Protein AF-0000000075002316 (afdb_homodimer)

Solvent-accessible surface area (backbone atoms only — not comparable to full-atom values): 9491 Å² total; per-residue (Å²): 130,72,55,69,29,46,30,37,38,36,23,20,47,72,48,13,64,56,58,70,41,52,59,50,77,45,80,42,51,23,67,39,35,51,56,57,52,48,50,55,50,24,70,78,25,60,63,47,63,81,44,66,90,49,58,40,41,21,50,72,41,33,73,49,74,85,55,83,47,75,39,81,56,48,72,72,38,38,36,37,37,32,56,58,36,64,75,120,128,74,55,68,29,48,31,38,38,36,24,20,47,70,49,12,64,57,57,70,40,51,58,51,76,48,78,41,53,23,67,40,35,49,57,58,53,49,50,56,50,25,70,77,25,60,64,45,62,81,42,67,89,49,57,39,42,21,51,72,40,32,72,49,74,86,56,81,46,75,40,82,55,48,71,73,37,38,37,37,37,32,57,59,36,65,74,119

Structure (mmCIF, N/CA/C/O backbone):
data_AF-0000000075002316-model_v1
#
loop_
_entity.id
_entity.type
_entity.pdbx_description
1 polymer 'Molybdopterin synthase sulfur carrier subunit'
#
loop_
_atom_site.group_PDB
_atom_site.id
_atom_site.type_symbol
_atom_site.label_atom_id
_atom_site.label_alt_id
_atom_site.label_comp_id
_atom_site.label_asym_id
_atom_site.label_entity_id
_atom_site.label_seq_id
_atom_site.pdbx_PDB_ins_code
_atom_site.Cartn_x
_atom_site.Cartn_y
_atom_site.Cartn_z
_atom_site.occupancy
_atom_site.B_iso_or_equiv
_atom_site.auth_seq_id
_atom_site.auth_comp_id
_atom_site.auth_asym_id
_atom_site.auth_atom_id
_atom_site.pdbx_PDB_model_num
ATOM 1 N N . MET A 1 1 ? -9.234 18.906 22.594 1 75.25 1 MET A N 1
ATOM 2 C CA . MET A 1 1 ? -7.934 18.453 22.109 1 75.25 1 MET A CA 1
ATOM 3 C C . MET A 1 1 ? -8.062 17.156 21.328 1 75.25 1 MET A C 1
ATOM 5 O O . MET A 1 1 ? -8.656 16.188 21.812 1 75.25 1 MET A O 1
ATOM 9 N N . VAL A 1 2 ? -7.824 17.25 20.078 1 89.62 2 VAL A N 1
ATOM 10 C CA . VAL A 1 2 ? -7.988 16.031 19.297 1 89.62 2 VAL A CA 1
ATOM 11 C C . VAL A 1 2 ? -6.875 15.039 19.656 1 89.62 2 VAL A C 1
ATOM 13 O O . VAL A 1 2 ? -5.691 15.375 19.578 1 89.62 2 VAL A O 1
ATOM 16 N N . PRO A 1 3 ? -7.223 13.977 20.219 1 96.06 3 PRO A N 1
ATOM 17 C CA . PRO A 1 3 ? -6.199 13.008 20.609 1 96.06 3 PRO A CA 1
ATOM 18 C C . PRO A 1 3 ? -5.32 12.57 19.438 1 96.06 3 PRO A C 1
ATOM 20 O O . PRO A 1 3 ? -5.742 12.656 18.281 1 96.06 3 PRO A O 1
ATOM 23 N N . HIS A 1 4 ? -4.098 12.227 19.797 1 97.25 4 HIS A N 1
ATOM 24 C CA . HIS A 1 4 ? -3.174 11.742 18.781 1 97.25 4 HIS A CA 1
ATOM 25 C C . HIS A 1 4 ? -3.221 10.219 18.672 1 97.25 4 HIS A C 1
ATOM 27 O O . HIS A 1 4 ? -3.689 9.547 19.594 1 97.25 4 HIS A O 1
ATOM 33 N N . CYS A 1 5 ? -2.824 9.742 17.516 1 97.75 5 CYS A N 1
ATOM 34 C CA . CYS A 1 5 ? -2.662 8.305 17.328 1 97.75 5 CYS A CA 1
ATOM 35 C C . CYS A 1 5 ? -1.427 8 16.5 1 97.75 5 CYS A C 1
ATOM 37 O O . CYS A 1 5 ? -0.921 8.867 15.781 1 97.75 5 CYS A O 1
ATOM 39 N N . GLN A 1 6 ? -1.004 6.758 16.656 1 97.75 6 GLN A N 1
ATOM 40 C CA . GLN A 1 6 ? 0.097 6.281 15.82 1 97.75 6 GLN A CA 1
ATOM 41 C C . GLN A 1 6 ? -0.422 5.605 14.555 1 97.75 6 GLN A C 1
ATOM 43 O O . GLN A 1 6 ? -1.294 4.734 14.625 1 97.75 6 GLN A O 1
ATOM 48 N N . VAL A 1 7 ? 0.137 6.07 13.43 1 96.94 7 VAL A N 1
ATOM 49 C CA . VAL A 1 7 ? -0.213 5.426 12.172 1 96.94 7 VAL A CA 1
ATOM 50 C C . VAL A 1 7 ? 1.057 5.004 11.438 1 96.94 7 VAL A C 1
ATOM 52 O O . VAL A 1 7 ? 2.139 5.535 11.695 1 96.94 7 VAL A O 1
ATOM 55 N N . GLU A 1 8 ? 0.896 3.967 10.609 1 96.44 8 GLU A N 1
ATOM 56 C CA . GLU A 1 8 ? 1.998 3.531 9.758 1 96.44 8 GLU A CA 1
ATOM 57 C C . GLU A 1 8 ? 1.901 4.156 8.367 1 96.44 8 GLU A C 1
ATOM 59 O O . GLU A 1 8 ? 0.876 4.027 7.695 1 96.44 8 GLU A O 1
ATOM 64 N N . VAL A 1 9 ? 2.938 4.891 7.98 1 97.25 9 VAL A N 1
ATOM 65 C CA . VAL A 1 9 ? 2.998 5.477 6.645 1 97.25 9 VAL A CA 1
ATOM 66 C C . VAL A 1 9 ? 3.816 4.574 5.723 1 97.25 9 VAL A C 1
ATOM 68 O O . VAL A 1 9 ? 4.938 4.188 6.059 1 97.25 9 VAL A O 1
ATOM 71 N N . LEU A 1 10 ? 3.229 4.203 4.641 1 96.12 10 LEU A N 1
ATOM 72 C CA . LEU A 1 10 ? 3.895 3.418 3.604 1 96.12 10 LEU A CA 1
ATOM 73 C C . LEU A 1 10 ? 4.207 4.281 2.385 1 96.12 10 LEU A C 1
ATOM 75 O O . LEU A 1 10 ? 3.309 4.906 1.816 1 96.12 10 LEU A O 1
ATOM 79 N N . TYR A 1 11 ? 5.496 4.348 1.995 1 96.38 11 TYR A N 1
ATOM 80 C CA . TYR A 1 11 ? 5.922 5.105 0.823 1 96.38 11 TYR A CA 1
ATOM 81 C C . TYR A 1 11 ? 6.195 4.176 -0.355 1 96.38 11 TYR A C 1
ATOM 83 O O . TYR A 1 11 ? 7.012 3.26 -0.256 1 96.38 11 TYR A O 1
ATOM 91 N N . PHE A 1 12 ? 5.555 4.465 -1.45 1 94.12 12 PHE A N 1
ATOM 92 C CA . PHE A 1 12 ? 5.75 3.613 -2.617 1 94.12 12 PHE A CA 1
ATOM 93 C C . PHE A 1 12 ? 6.609 4.312 -3.662 1 94.12 12 PHE A C 1
ATOM 95 O O . PHE A 1 12 ? 6.562 5.539 -3.795 1 94.12 12 PHE A O 1
ATOM 102 N N . ALA A 1 13 ? 7.359 3.502 -4.395 1 91.44 13 ALA A N 1
ATOM 103 C CA . ALA A 1 13 ? 8.141 3.906 -5.559 1 91.44 13 ALA A CA 1
ATOM 104 C C . ALA A 1 13 ? 8.891 5.207 -5.289 1 91.44 13 ALA A C 1
ATOM 106 O O . ALA A 1 13 ? 9.672 5.297 -4.34 1 91.44 13 ALA A O 1
ATOM 107 N N . LYS A 1 14 ? 8.68 6.281 -6.039 1 92.19 14 LYS A N 1
ATOM 108 C CA . LYS A 1 14 ? 9.43 7.527 -5.938 1 92.19 14 LYS A CA 1
ATOM 109 C C . LYS A 1 14 ? 9.266 8.156 -4.559 1 92.19 14 LYS A C 1
ATOM 111 O O . LYS A 1 14 ? 10.188 8.789 -4.039 1 92.19 14 LYS A O 1
ATOM 116 N N . ASN A 1 15 ? 8.109 7.973 -3.889 1 94.44 15 ASN A N 1
ATOM 117 C CA . ASN A 1 15 ? 7.891 8.5 -2.549 1 94.44 15 ASN A CA 1
ATOM 118 C C . ASN A 1 15 ? 8.844 7.875 -1.536 1 94.44 15 ASN A C 1
ATOM 120 O O . ASN A 1 15 ? 9.359 8.562 -0.65 1 94.44 15 ASN A O 1
ATOM 124 N N . ALA A 1 16 ? 9.062 6.625 -1.728 1 95.44 16 ALA A N 1
ATOM 125 C CA . ALA A 1 16 ? 10.008 5.93 -0.854 1 95.44 16 ALA A CA 1
ATOM 126 C C . ALA A 1 16 ? 11.43 6.441 -1.066 1 95.44 16 ALA A C 1
ATOM 128 O O . ALA A 1 16 ? 12.18 6.621 -0.106 1 95.44 16 ALA A O 1
ATOM 129 N N . GLU A 1 17 ? 11.781 6.641 -2.295 1 95.06 17 GLU A N 1
ATOM 130 C CA . GLU A 1 17 ? 13.109 7.148 -2.621 1 95.06 17 GLU A CA 1
ATOM 131 C C . GLU A 1 17 ? 13.352 8.508 -1.974 1 95.06 17 GLU A C 1
ATOM 133 O O . GLU A 1 17 ? 14.414 8.734 -1.386 1 95.06 17 GLU A O 1
ATOM 138 N N . ILE A 1 18 ? 12.391 9.289 -2.047 1 95.69 18 ILE A N 1
ATOM 139 C CA . ILE A 1 18 ? 12.516 10.656 -1.549 1 95.69 18 ILE A CA 1
ATOM 140 C C . ILE A 1 18 ? 12.516 10.648 -0.021 1 95.69 18 ILE A C 1
ATOM 142 O O . ILE A 1 18 ? 13.32 11.344 0.605 1 95.69 18 ILE A O 1
ATOM 146 N N . ALA A 1 19 ? 11.609 9.875 0.614 1 96.94 19 ALA A N 1
ATOM 147 C CA . ALA A 1 19 ? 11.523 9.805 2.07 1 96.94 19 ALA A CA 1
ATOM 148 C C . ALA A 1 19 ? 12.742 9.102 2.658 1 96.94 19 ALA A C 1
ATOM 150 O O . ALA A 1 19 ? 13.078 9.305 3.828 1 96.94 19 ALA A O 1
ATOM 151 N N . GLY A 1 20 ? 13.367 8.25 1.8 1 96.88 20 GLY A N 1
ATOM 152 C CA . GLY A 1 20 ? 14.531 7.504 2.264 1 96.88 20 GLY A CA 1
ATOM 153 C C . GLY A 1 20 ? 14.164 6.305 3.117 1 96.88 20 GLY A C 1
ATOM 154 O O . GLY A 1 20 ? 15.039 5.676 3.717 1 96.88 20 GLY A O 1
ATOM 155 N N . VAL A 1 21 ? 12.898 6.082 3.326 1 96.31 21 VAL A N 1
ATOM 156 C CA . VAL A 1 21 ? 12.359 4.934 4.043 1 96.31 21 VAL A CA 1
ATOM 157 C C . VAL A 1 21 ? 11.141 4.383 3.299 1 96.31 21 VAL A C 1
ATOM 159 O O . VAL A 1 21 ? 10.461 5.117 2.578 1 96.31 21 VAL A O 1
ATOM 162 N N . ARG A 1 22 ? 10.898 3.15 3.434 1 93.94 22 ARG A N 1
ATOM 163 C CA . ARG A 1 22 ? 9.727 2.535 2.82 1 93.94 22 ARG A CA 1
ATOM 164 C C . ARG A 1 22 ? 8.5 2.68 3.715 1 93.94 22 ARG A C 1
ATOM 166 O O . ARG A 1 22 ? 7.367 2.713 3.229 1 93.94 22 ARG A O 1
ATOM 173 N N . SER A 1 23 ? 8.773 2.719 4.973 1 95.75 23 SER A N 1
ATOM 174 C CA . SER A 1 23 ? 7.676 2.904 5.918 1 95.75 23 SER A CA 1
ATOM 175 C C . SER A 1 23 ? 8.164 3.539 7.215 1 95.75 23 SER A C 1
ATOM 177 O O . SER A 1 23 ? 9.352 3.467 7.539 1 95.75 23 SER A O 1
ATOM 179 N N . GLU A 1 24 ? 7.32 4.164 7.957 1 97.44 24 GLU A N 1
ATOM 180 C CA . GLU A 1 24 ? 7.594 4.695 9.289 1 97.44 24 GLU A CA 1
ATOM 181 C C . GLU A 1 24 ? 6.305 4.887 10.086 1 97.44 24 GLU A C 1
ATOM 183 O O . GLU A 1 24 ? 5.238 5.102 9.5 1 97.44 24 GLU A O 1
ATOM 188 N N . THR A 1 25 ? 6.453 4.758 11.375 1 97.75 25 THR A N 1
ATOM 189 C CA . THR A 1 25 ? 5.344 5.055 12.281 1 97.75 25 THR A CA 1
ATOM 190 C C . THR A 1 25 ? 5.395 6.512 12.734 1 97.75 25 THR A C 1
ATOM 192 O O . THR A 1 25 ? 6.438 6.992 13.188 1 97.75 25 THR A O 1
ATOM 195 N N . ILE A 1 26 ? 4.301 7.207 12.648 1 97.75 26 ILE A N 1
ATOM 196 C CA . ILE A 1 26 ? 4.277 8.594 13.086 1 97.75 26 ILE A CA 1
ATOM 197 C C . ILE A 1 26 ? 3.074 8.828 14 1 97.75 26 ILE A C 1
ATOM 199 O O . ILE A 1 26 ? 2.104 8.07 13.961 1 97.75 26 ILE A O 1
ATOM 203 N N . SER A 1 27 ? 3.127 9.891 14.805 1 98 27 SER A N 1
ATOM 204 C CA . SER A 1 27 ? 2.039 10.336 15.672 1 98 27 SER A CA 1
ATOM 205 C C . SER A 1 27 ? 1.331 11.555 15.094 1 98 27 SER A C 1
ATOM 207 O O . SER A 1 27 ? 1.964 12.578 14.828 1 98 27 SER A O 1
ATOM 209 N N . VAL A 1 28 ? 0.012 11.422 14.828 1 97.12 28 VAL A N 1
ATOM 210 C CA . VAL A 1 28 ? -0.766 12.516 14.258 1 97.12 28 VAL A CA 1
ATOM 211 C C . VAL A 1 28 ? -2.105 12.633 14.977 1 97.12 28 VAL A C 1
ATOM 213 O O . VAL A 1 28 ? -2.572 11.672 15.594 1 97.12 28 VAL A O 1
ATOM 216 N N . PRO A 1 29 ? -2.707 13.906 14.898 1 97.38 29 PRO A N 1
ATOM 217 C CA . PRO A 1 29 ? -4.066 14 15.438 1 97.38 29 PRO A CA 1
ATOM 218 C C . PRO A 1 29 ? -5.039 13.047 14.742 1 97.38 29 PRO A C 1
ATOM 220 O O . PRO A 1 29 ? -4.945 12.836 13.531 1 97.38 29 PRO A O 1
ATOM 223 N N . GLN A 1 30 ? -5.98 12.477 15.469 1 97.62 30 GLN A N 1
ATOM 224 C CA . GLN A 1 30 ? -6.949 11.523 14.93 1 97.62 30 GLN A CA 1
ATOM 225 C C . GLN A 1 30 ? -7.875 12.195 13.922 1 97.62 30 GLN A C 1
ATOM 227 O O . GLN A 1 30 ? -8.445 11.531 13.062 1 97.62 30 GLN A O 1
ATOM 232 N N . GLU A 1 31 ? -8.078 13.438 14.078 1 96.62 31 GLU A N 1
ATOM 233 C CA . GLU A 1 31 ? -8.773 14.273 13.109 1 96.62 31 GLU A CA 1
ATOM 234 C C . GLU A 1 31 ? -7.828 15.266 12.445 1 96.62 31 GLU A C 1
ATOM 236 O O . GLU A 1 31 ? -7.316 16.172 13.102 1 96.62 31 GLU A O 1
ATOM 241 N N . ILE A 1 32 ? -7.633 15.047 11.172 1 95.19 32 ILE A N 1
ATOM 242 C CA . ILE A 1 32 ? -6.625 15.859 10.484 1 95.19 32 ILE A CA 1
ATOM 243 C C . ILE A 1 32 ? -7.004 16.016 9.016 1 95.19 32 ILE A C 1
ATOM 245 O O . ILE A 1 32 ? -7.484 15.07 8.391 1 95.19 32 ILE A O 1
ATOM 249 N N . LYS A 1 33 ? -6.75 17.203 8.469 1 93.56 33 LYS A N 1
ATOM 250 C CA . LYS A 1 33 ? -6.977 17.422 7.039 1 93.56 33 LYS A CA 1
ATOM 251 C C . LYS A 1 33 ? -5.844 16.812 6.211 1 93.56 33 LYS A C 1
ATOM 253 O O . LYS A 1 33 ? -4.688 16.812 6.641 1 93.56 33 LYS A O 1
ATOM 258 N N . VAL A 1 34 ? -6.176 16.359 5 1 92.69 34 VAL A N 1
ATOM 259 C CA . VAL A 1 34 ? -5.199 15.758 4.102 1 92.69 34 VAL A CA 1
ATOM 260 C C . VAL A 1 34 ? -4.02 16.703 3.904 1 92.69 34 VAL A C 1
ATOM 262 O O . VAL A 1 34 ? -2.861 16.281 3.934 1 92.69 34 VAL A O 1
ATOM 265 N N . LEU A 1 35 ? -4.355 18.016 3.727 1 91.44 35 LEU A N 1
ATOM 266 C CA . LEU A 1 35 ? -3.312 19.016 3.518 1 91.44 35 LEU A CA 1
ATOM 267 C C . LEU A 1 35 ? -2.396 19.094 4.734 1 91.44 35 LEU A C 1
ATOM 269 O O . LEU A 1 35 ? -1.175 19.188 4.59 1 91.44 35 LEU A O 1
ATOM 273 N N . GLN A 1 36 ? -2.965 19.109 5.891 1 93.62 36 GLN A N 1
ATOM 274 C CA . GLN A 1 36 ? -2.182 19.156 7.121 1 93.62 36 GLN A CA 1
ATOM 275 C C . GLN A 1 36 ? -1.323 17.906 7.281 1 93.62 36 GLN A C 1
ATOM 277 O O . GLN A 1 36 ? -0.187 17.984 7.754 1 93.62 36 GLN A O 1
ATOM 282 N N . LEU A 1 37 ? -1.894 16.781 6.957 1 94.94 37 LEU A N 1
ATOM 283 C CA . LEU A 1 37 ? -1.154 15.531 7.008 1 94.94 37 LEU A CA 1
ATOM 284 C C . LEU A 1 37 ? 0.049 15.562 6.074 1 94.94 37 LEU A C 1
ATOM 286 O O . LEU A 1 37 ? 1.148 15.156 6.449 1 94.94 37 LEU A O 1
ATOM 290 N N . TRP A 1 38 ? -0.149 16.078 4.902 1 93.56 38 TRP A N 1
ATOM 291 C CA . TRP A 1 38 ? 0.955 16.219 3.957 1 93.56 38 TRP A CA 1
ATOM 292 C C . TRP A 1 38 ? 2.045 17.125 4.523 1 93.56 38 TRP A C 1
ATOM 294 O O . TRP A 1 38 ? 3.234 16.812 4.406 1 93.56 38 TRP A O 1
ATOM 304 N N . ASN A 1 39 ? 1.627 18.188 5.102 1 95 39 ASN A N 1
ATOM 305 C CA . ASN A 1 39 ? 2.598 19.094 5.703 1 95 39 ASN A CA 1
ATOM 306 C C . ASN A 1 39 ? 3.445 18.406 6.762 1 95 39 ASN A C 1
ATOM 308 O O . ASN A 1 39 ? 4.648 18.656 6.863 1 95 39 ASN A O 1
ATOM 312 N N . GLU A 1 40 ? 2.801 17.547 7.566 1 96.25 40 GLU A N 1
ATOM 313 C CA . GLU A 1 40 ? 3.527 16.766 8.562 1 96.25 40 GLU A CA 1
ATOM 314 C C . GLU A 1 40 ? 4.582 15.883 7.902 1 96.25 40 GLU A C 1
ATOM 316 O O . GLU A 1 40 ? 5.715 15.797 8.383 1 96.25 40 GLU A O 1
ATOM 321 N 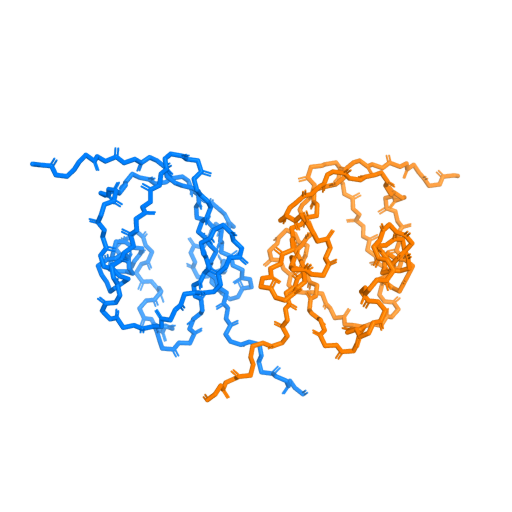N . LEU A 1 41 ? 4.234 15.25 6.793 1 96.88 41 LEU A N 1
ATOM 322 C CA . LEU A 1 41 ? 5.152 14.375 6.078 1 96.88 41 LEU A CA 1
ATOM 323 C C . LEU A 1 41 ? 6.281 15.172 5.438 1 96.88 41 LEU A C 1
ATOM 325 O O . LEU A 1 41 ? 7.434 14.734 5.438 1 96.88 41 LEU A O 1
ATOM 329 N N . GLU A 1 42 ? 5.957 16.297 4.93 1 96.94 42 GLU A N 1
ATOM 330 C CA . GLU A 1 42 ? 6.961 17.172 4.336 1 96.94 42 GLU A CA 1
ATOM 331 C C . GLU A 1 42 ? 7.984 17.625 5.375 1 96.94 42 GLU A C 1
ATOM 333 O O . GLU A 1 42 ? 9.164 17.781 5.062 1 96.94 42 GLU A O 1
ATOM 338 N N . THR A 1 43 ? 7.465 17.938 6.531 1 97.44 43 THR A N 1
ATOM 339 C CA . THR A 1 43 ? 8.352 18.344 7.609 1 97.44 43 THR A CA 1
ATOM 340 C C . THR A 1 43 ? 9.352 17.234 7.941 1 97.44 43 THR A C 1
ATOM 342 O O . THR A 1 43 ? 10.523 17.516 8.203 1 97.44 43 THR A O 1
ATOM 345 N N . ARG A 1 44 ? 8.953 16.047 7.926 1 97.25 44 ARG A N 1
ATOM 346 C CA . ARG A 1 44 ? 9.805 14.906 8.219 1 97.25 44 ARG A CA 1
ATOM 347 C C . ARG A 1 44 ? 10.742 14.609 7.055 1 97.25 44 ARG A C 1
ATOM 349 O O . ARG A 1 44 ? 11.891 14.203 7.266 1 97.25 44 ARG A O 1
ATOM 356 N N . HIS A 1 45 ? 10.188 14.734 5.852 1 98.12 45 HIS A N 1
ATOM 357 C CA . HIS A 1 45 ? 10.922 14.492 4.613 1 98.12 45 HIS A CA 1
ATOM 358 C C . HIS A 1 45 ? 10.75 15.648 3.631 1 98.12 45 HIS A C 1
ATOM 360 O O . HIS A 1 45 ? 9.914 15.578 2.727 1 98.12 45 HIS A O 1
ATOM 366 N N . PRO A 1 46 ? 11.492 16.719 3.715 1 97.62 46 PRO A N 1
ATOM 367 C CA . PRO A 1 46 ? 11.305 17.953 2.949 1 97.62 46 PRO A CA 1
ATOM 368 C C . PRO A 1 46 ? 11.258 17.703 1.442 1 97.62 46 PRO A C 1
ATOM 370 O O . PRO A 1 46 ? 10.602 18.453 0.714 1 97.62 46 PRO A O 1
ATOM 373 N N . GLY A 1 47 ? 11.914 16.688 0.883 1 96.88 47 GLY A N 1
ATOM 374 C CA . GLY A 1 47 ? 11.898 16.359 -0.536 1 96.88 47 GLY A CA 1
ATOM 375 C C . GLY A 1 47 ? 10.508 16.062 -1.066 1 96.88 47 GLY A C 1
ATOM 376 O O . GLY A 1 47 ? 10.266 16.172 -2.27 1 96.88 47 GLY A O 1
ATOM 377 N N . LEU A 1 48 ? 9.617 15.695 -0.214 1 96.5 48 LEU A N 1
ATOM 378 C CA . LEU A 1 48 ? 8.258 15.383 -0.623 1 96.5 48 LEU A CA 1
ATOM 379 C C . LEU A 1 48 ? 7.555 16.609 -1.177 1 96.5 48 LEU A C 1
ATOM 381 O O . LEU A 1 48 ? 6.566 16.5 -1.908 1 96.5 48 LEU A O 1
ATOM 385 N N . ALA A 1 49 ? 7.988 17.766 -0.82 1 95.12 49 ALA A N 1
ATOM 386 C CA . ALA A 1 49 ? 7.406 19 -1.307 1 95.12 49 ALA A CA 1
ATOM 387 C C . ALA A 1 49 ? 7.426 19.062 -2.832 1 95.12 49 ALA A C 1
ATOM 389 O O . ALA A 1 49 ? 6.527 19.641 -3.451 1 95.12 49 ALA A O 1
ATOM 390 N N . ASP A 1 50 ? 8.336 18.406 -3.488 1 93.5 50 ASP A N 1
ATOM 391 C CA . ASP A 1 50 ? 8.547 18.469 -4.93 1 93.5 50 ASP A CA 1
ATOM 392 C C . ASP A 1 50 ? 7.488 17.656 -5.676 1 93.5 50 ASP A C 1
ATOM 394 O O . ASP A 1 50 ? 7.297 17.844 -6.879 1 93.5 50 ASP A O 1
ATOM 398 N N . ILE A 1 51 ? 6.801 16.797 -4.945 1 90.31 51 ILE A N 1
ATOM 399 C CA . ILE A 1 51 ? 5.867 15.906 -5.637 1 90.31 51 ILE A CA 1
ATOM 400 C C . ILE A 1 51 ? 4.488 16.016 -4.996 1 90.31 51 ILE A C 1
ATOM 402 O O . ILE A 1 51 ? 3.695 15.062 -5.055 1 90.31 51 ILE A O 1
ATOM 406 N N . LYS A 1 52 ? 4.199 17.062 -4.363 1 88 52 LYS A N 1
ATOM 407 C CA . LYS A 1 52 ? 2.953 17.281 -3.633 1 88 52 LYS A CA 1
ATOM 408 C C . LYS A 1 52 ? 1.742 17.109 -4.547 1 88 52 LYS A C 1
ATOM 410 O O . LYS A 1 52 ? 0.694 16.625 -4.109 1 88 52 LYS A O 1
ATOM 415 N N . ASN A 1 53 ? 1.936 17.391 -5.816 1 86.12 53 ASN A N 1
ATOM 416 C CA . ASN A 1 53 ? 0.828 17.328 -6.762 1 86.12 53 ASN A CA 1
ATOM 417 C C . ASN A 1 53 ? 0.826 16.016 -7.539 1 86.12 53 ASN A C 1
ATOM 419 O O . ASN A 1 53 ? 0.026 15.828 -8.453 1 86.12 53 ASN A O 1
ATOM 423 N N . GLN A 1 54 ? 1.609 15.109 -7.172 1 86.31 54 GLN A N 1
ATOM 424 C CA . GLN A 1 54 ? 1.782 13.859 -7.895 1 86.31 54 GLN A CA 1
ATOM 425 C C . GLN A 1 54 ? 1.729 12.664 -6.945 1 86.31 54 GLN A C 1
ATOM 427 O O . GLN A 1 54 ? 2.561 11.758 -7.031 1 86.31 54 GLN A O 1
ATOM 432 N N . VAL A 1 55 ? 0.814 12.82 -6.016 1 88.69 55 VAL A N 1
ATOM 433 C CA . VAL A 1 55 ? 0.727 11.734 -5.043 1 88.69 55 VAL A CA 1
ATOM 434 C C . VAL A 1 55 ? -0.735 11.359 -4.82 1 88.69 55 VAL A C 1
ATOM 436 O O . VAL A 1 55 ? -1.628 12.195 -4.961 1 88.69 55 VAL A O 1
ATOM 439 N N . ILE A 1 56 ? -0.896 10.148 -4.547 1 88.44 56 ILE A N 1
ATOM 440 C CA . ILE A 1 56 ? -2.184 9.602 -4.129 1 88.44 56 ILE A CA 1
ATOM 441 C C . ILE A 1 56 ? -2.08 9.07 -2.701 1 88.44 56 ILE A C 1
ATOM 443 O O . ILE A 1 56 ? -1.097 8.414 -2.346 1 88.44 56 ILE A O 1
ATOM 447 N N . PHE A 1 57 ? -3.1 9.422 -1.937 1 91 57 PHE A N 1
ATOM 448 C CA . PHE A 1 57 ? -3.186 8.922 -0.57 1 91 57 PHE A CA 1
ATOM 449 C C . PHE A 1 57 ? -4.211 7.801 -0.47 1 91 57 PHE A C 1
ATOM 451 O O . PHE A 1 57 ? -5.285 7.879 -1.068 1 91 57 PHE A O 1
ATOM 458 N N . ALA A 1 58 ? -3.848 6.828 0.312 1 92.75 58 ALA A N 1
ATOM 459 C CA . ALA A 1 58 ? -4.812 5.805 0.698 1 92.75 58 ALA A CA 1
ATOM 460 C C . ALA A 1 58 ? -4.777 5.555 2.203 1 92.75 58 ALA A C 1
ATOM 462 O O . ALA A 1 58 ? -3.701 5.465 2.799 1 92.75 58 ALA A O 1
ATOM 463 N N . ILE A 1 59 ? -5.953 5.453 2.783 1 92.62 59 ILE A N 1
ATOM 464 C CA . ILE A 1 59 ? -6.098 5.047 4.176 1 92.62 59 ILE A CA 1
ATOM 465 C C . ILE A 1 59 ? -6.758 3.67 4.246 1 92.62 59 ILE A C 1
ATOM 467 O O . ILE A 1 59 ? -7.816 3.451 3.658 1 92.62 59 ILE A O 1
ATOM 471 N N . ARG A 1 60 ? -6.156 2.807 4.926 1 90.81 60 ARG A N 1
ATOM 472 C CA . ARG A 1 60 ? -6.652 1.437 5.004 1 90.81 60 ARG A CA 1
ATOM 473 C C . ARG A 1 60 ? -7.016 0.905 3.619 1 90.81 60 ARG A C 1
ATOM 475 O O . ARG A 1 60 ? -8.109 0.375 3.42 1 90.81 60 ARG A O 1
ATOM 482 N N . GLN A 1 61 ? -6.18 1.223 2.67 1 90.81 61 GLN A N 1
ATOM 483 C CA . GLN A 1 61 ? -6.23 0.725 1.3 1 90.81 61 GLN A CA 1
ATOM 484 C C . GLN A 1 61 ? -7.398 1.336 0.534 1 90.81 61 GLN A C 1
ATOM 486 O O . GLN A 1 61 ? -7.773 0.847 -0.534 1 90.81 61 GLN A O 1
ATOM 491 N N . GLU A 1 62 ? -7.926 2.416 1.072 1 89.94 62 GLU A N 1
ATOM 492 C CA . GLU A 1 62 ? -8.914 3.209 0.351 1 89.94 62 GLU A CA 1
ATOM 493 C C . GLU A 1 62 ? -8.344 4.562 -0.063 1 89.94 62 GLU A C 1
ATOM 495 O O . GLU A 1 62 ? -7.777 5.281 0.762 1 89.94 62 GLU A O 1
ATOM 500 N N . TYR A 1 63 ? -8.5 4.895 -1.411 1 89.19 63 TYR A N 1
ATOM 501 C CA . TYR A 1 63 ? -7.941 6.148 -1.908 1 89.19 63 TYR A CA 1
ATOM 502 C C . TYR A 1 63 ? -8.703 7.344 -1.351 1 89.19 63 TYR A C 1
A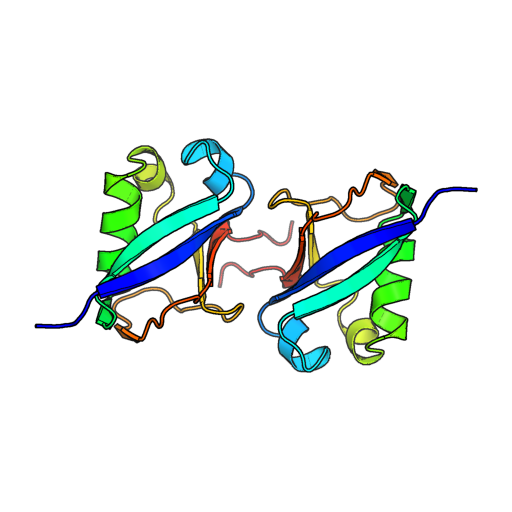TOM 504 O O . TYR A 1 63 ? -9.938 7.309 -1.247 1 89.19 63 TYR A O 1
ATOM 512 N N . VAL A 1 64 ? -7.918 8.289 -0.993 1 87.94 64 VAL A N 1
ATOM 513 C CA . VAL A 1 64 ? -8.5 9.523 -0.474 1 87.94 64 VAL A CA 1
ATOM 514 C C . VAL A 1 64 ? -8.391 10.625 -1.521 1 87.94 64 VAL A C 1
ATOM 516 O O . VAL A 1 64 ? -7.383 10.719 -2.227 1 87.94 64 VAL A O 1
ATOM 519 N N . GLU A 1 65 ? -9.422 11.336 -1.638 1 76.69 65 GLU A N 1
ATOM 520 C CA . GLU A 1 65 ? -9.406 12.484 -2.539 1 76.69 65 GLU A CA 1
ATOM 521 C C . GLU A 1 65 ? -8.516 13.602 -1.999 1 76.69 65 GLU A C 1
ATOM 523 O O . GLU A 1 65 ? -8.359 13.74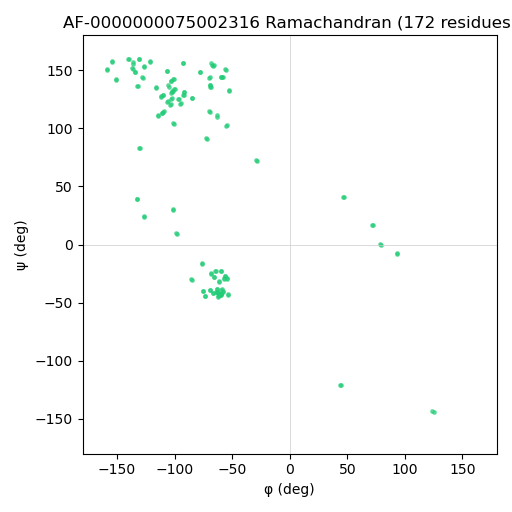2 -0.785 1 76.69 65 GLU A O 1
ATOM 528 N N . ARG A 1 66 ? -7.914 14.18 -2.957 1 71.31 66 ARG A N 1
ATOM 529 C CA . ARG A 1 66 ? -7.113 15.344 -2.588 1 71.31 66 ARG A CA 1
ATOM 530 C C . ARG A 1 66 ? -8 16.5 -2.133 1 71.31 66 ARG A C 1
ATOM 532 O O . ARG A 1 66 ? -9.211 16.484 -2.369 1 71.31 66 ARG A O 1
ATOM 539 N N . GLY A 1 67 ? -7.426 17.375 -1.337 1 71.94 67 GLY A N 1
ATOM 540 C CA . GLY A 1 67 ? -8.109 18.594 -0.917 1 71.94 67 GLY A CA 1
ATOM 541 C C . GLY A 1 67 ? -8.203 18.734 0.59 1 71.94 67 GLY A C 1
ATOM 542 O O . GLY A 1 67 ? -7.242 18.438 1.306 1 71.94 67 GLY A O 1
ATOM 543 N N . ASP A 1 68 ? -9.383 19.281 0.936 1 78.69 68 ASP A N 1
ATOM 544 C CA . ASP A 1 68 ? -9.578 19.641 2.338 1 78.69 68 ASP A CA 1
ATOM 545 C C . ASP A 1 68 ? -10.43 18.594 3.057 1 78.69 68 ASP A C 1
ATOM 547 O O . ASP A 1 68 ? -11.062 18.891 4.07 1 78.69 68 ASP A O 1
ATOM 551 N N . GLN A 1 69 ? -10.305 17.438 2.58 1 86.75 69 GLN A N 1
ATOM 552 C CA . GLN A 1 69 ? -11.07 16.375 3.232 1 86.75 69 GLN A CA 1
ATOM 553 C C . GLN A 1 69 ? -10.539 16.109 4.637 1 86.75 69 GLN A C 1
ATOM 555 O O . GLN A 1 69 ? -9.328 16.094 4.859 1 86.75 69 GLN A O 1
ATOM 560 N N . LEU A 1 70 ? -11.438 15.969 5.59 1 91.62 70 LEU A N 1
ATOM 561 C CA . LEU A 1 70 ? -11.086 15.617 6.965 1 91.62 70 LEU A CA 1
ATOM 562 C C . LEU A 1 70 ? -10.953 14.109 7.121 1 91.62 70 LEU A C 1
ATOM 564 O O . LEU A 1 70 ? -11.867 13.359 6.758 1 91.62 70 LEU A O 1
ATOM 568 N N . LEU A 1 71 ? -9.805 13.695 7.641 1 93.06 71 LEU A N 1
ATOM 569 C CA . LEU A 1 71 ? -9.547 12.281 7.859 1 93.06 71 LEU A CA 1
ATOM 570 C C . LEU A 1 71 ? -9.758 11.906 9.328 1 93.06 71 LEU A C 1
ATOM 572 O O . LEU A 1 71 ? -9.414 12.68 10.219 1 93.06 71 LEU A O 1
ATOM 576 N N . GLN A 1 72 ? -10.438 10.836 9.484 1 94.56 72 GLN A N 1
ATOM 577 C CA . GLN A 1 72 ? -10.531 10.227 10.805 1 94.56 72 GLN A CA 1
ATOM 578 C C . GLN A 1 72 ? -9.594 9.031 10.93 1 94.56 72 GLN A C 1
ATOM 580 O O . GLN A 1 72 ? -9.859 7.957 10.391 1 94.56 72 GLN A O 1
ATOM 585 N N . LEU A 1 73 ? -8.469 9.211 11.641 1 96.19 73 LEU A N 1
ATOM 586 C CA . LEU A 1 73 ? -7.441 8.18 11.758 1 96.19 73 LEU A CA 1
ATOM 587 C C . LEU A 1 73 ? -7.539 7.465 13.102 1 96.19 73 LEU A C 1
ATOM 589 O O . LEU A 1 73 ? -7.957 8.062 14.094 1 96.19 73 LEU A O 1
ATOM 593 N N . GLN A 1 74 ? -7.309 6.23 13.086 1 95.44 74 GLN A N 1
ATOM 594 C CA . GLN A 1 74 ? -7.266 5.398 14.281 1 95.44 74 GLN A CA 1
ATOM 595 C C . GLN A 1 74 ? -5.91 4.715 14.43 1 95.44 74 GLN A C 1
ATOM 597 O O . GLN A 1 74 ? -5.176 4.562 13.453 1 95.44 74 GLN A O 1
ATOM 602 N N . PRO A 1 75 ? -5.641 4.344 15.695 1 95.31 75 PRO A N 1
ATOM 603 C CA . PRO A 1 75 ? -4.398 3.592 15.891 1 95.31 75 PRO A CA 1
ATOM 604 C C . PRO A 1 75 ? -4.297 2.373 14.969 1 95.31 75 PRO A C 1
ATOM 606 O O . PRO A 1 75 ? -5.266 1.629 14.82 1 95.31 75 PRO A O 1
ATOM 609 N N . GLY A 1 76 ? -3.176 2.27 14.367 1 90.69 76 GLY A N 1
ATOM 610 C CA . GLY A 1 76 ? -2.939 1.089 13.547 1 90.69 76 GLY A CA 1
ATOM 611 C C . GLY A 1 76 ? -3.311 1.287 12.094 1 90.69 76 GLY A C 1
ATOM 612 O O . GLY A 1 76 ? -3.004 0.443 11.242 1 90.69 76 GLY A O 1
ATOM 613 N N . ASN A 1 77 ? -3.971 2.469 11.727 1 93.94 77 ASN A N 1
ATOM 614 C CA . ASN A 1 77 ? -4.25 2.734 10.32 1 93.94 77 ASN A CA 1
ATOM 615 C C . ASN A 1 77 ? -2.967 2.785 9.492 1 93.94 77 ASN A C 1
ATOM 617 O O . ASN A 1 77 ? -1.929 3.238 9.977 1 93.94 77 ASN A O 1
ATOM 621 N N . GLU A 1 78 ? -3.113 2.318 8.367 1 93.5 78 GLU A N 1
ATOM 622 C CA . GLU A 1 78 ? -2.035 2.465 7.398 1 93.5 78 GLU A CA 1
ATOM 623 C C . GLU A 1 78 ? -2.34 3.576 6.398 1 93.5 78 GLU A C 1
ATOM 625 O O . GLU A 1 78 ? -3.461 3.672 5.891 1 93.5 78 GLU A O 1
ATOM 630 N N . LEU A 1 79 ? -1.385 4.402 6.234 1 95.44 79 LEU A N 1
ATOM 631 C CA . LEU A 1 79 ? -1.43 5.469 5.242 1 95.44 79 LEU A CA 1
ATOM 632 C C . LEU A 1 79 ? -0.442 5.199 4.109 1 95.44 79 LEU A C 1
ATOM 634 O O . LEU A 1 79 ? 0.771 5.188 4.332 1 95.44 79 LEU A O 1
ATOM 638 N N . ALA A 1 80 ? -0.958 4.98 2.959 1 95.12 80 ALA A N 1
ATOM 639 C CA . ALA A 1 80 ? -0.107 4.719 1.802 1 95.12 80 ALA A CA 1
ATOM 640 C C . ALA A 1 80 ? 0.021 5.961 0.925 1 95.12 80 ALA A C 1
ATOM 642 O O . ALA A 1 80 ? -0.977 6.625 0.628 1 95.12 80 ALA A O 1
ATOM 643 N N . ILE A 1 81 ? 1.215 6.27 0.566 1 93.5 81 ILE A N 1
ATOM 644 C CA . ILE A 1 81 ? 1.541 7.367 -0.339 1 93.5 81 ILE A CA 1
ATOM 645 C C . ILE A 1 81 ? 2.129 6.812 -1.634 1 93.5 81 ILE A C 1
ATOM 647 O O . ILE A 1 81 ? 3.227 6.246 -1.632 1 93.5 81 ILE A O 1
ATOM 651 N N . THR A 1 82 ? 1.396 6.934 -2.705 1 91.12 82 THR A N 1
ATOM 652 C CA . THR A 1 82 ? 1.805 6.324 -3.969 1 91.12 82 THR A CA 1
ATOM 653 C C . THR A 1 82 ? 1.774 7.352 -5.098 1 91.12 82 THR A C 1
ATOM 655 O O . THR A 1 82 ? 0.964 8.281 -5.078 1 91.12 82 THR A O 1
ATOM 658 N N . PRO A 1 83 ? 2.688 7.262 -5.996 1 87.69 83 PRO A N 1
ATOM 659 C CA . PRO A 1 83 ? 2.572 8.125 -7.172 1 87.69 83 PRO A CA 1
ATOM 660 C C . PRO A 1 83 ? 1.372 7.777 -8.047 1 87.69 83 PRO A C 1
ATOM 662 O O . PRO A 1 83 ? 0.875 6.648 -7.996 1 87.69 83 PRO A O 1
ATOM 665 N N . PRO A 1 84 ? 0.91 8.852 -8.789 1 79.88 84 PRO A N 1
ATOM 666 C CA . PRO A 1 84 ? -0.122 8.523 -9.773 1 79.88 84 PRO A CA 1
ATOM 667 C C . PRO A 1 84 ? 0.377 7.57 -10.859 1 79.88 84 PRO A C 1
ATOM 669 O O . PRO A 1 84 ? 1.546 7.625 -11.242 1 79.88 84 PRO A O 1
ATOM 672 N N . ILE A 1 85 ? -0.099 6.324 -10.914 1 64.44 85 ILE A N 1
ATOM 673 C CA . ILE A 1 85 ? 0.395 5.355 -11.891 1 64.44 85 ILE A CA 1
ATOM 674 C C . ILE A 1 85 ? -0.111 5.719 -13.281 1 64.44 85 ILE A C 1
ATOM 676 O O . ILE A 1 85 ? -1.314 5.891 -13.492 1 64.44 85 ILE A O 1
ATOM 680 N N . SER A 1 86 ? 0.723 6.531 -13.984 1 50.5 86 SER A N 1
ATOM 681 C CA . SER A 1 86 ? 0.401 6.809 -15.375 1 50.5 86 SER A CA 1
ATOM 682 C C . SER A 1 86 ? 0.238 5.52 -16.172 1 50.5 86 SER A C 1
ATOM 684 O O . SER A 1 86 ? 0.919 4.527 -15.906 1 50.5 86 SER A O 1
ATOM 686 N N . GLY A 1 87 ? -1.072 5.086 -16.453 1 44.34 87 GLY A N 1
ATOM 687 C CA . GLY A 1 87 ? -1.089 4.148 -17.562 1 44.34 87 GLY A CA 1
ATOM 688 C C . GLY A 1 87 ? 0.047 4.367 -18.547 1 44.34 87 GLY A C 1
ATOM 689 O O . GLY A 1 87 ? 0.136 5.426 -19.172 1 44.34 87 GLY A O 1
ATOM 690 N N . GLY A 1 88 ? 1.304 4.066 -18.266 1 34.5 88 GLY A N 1
ATOM 691 C CA . GLY A 1 88 ? 1.987 4.004 -19.547 1 34.5 88 GLY A CA 1
ATOM 692 C C . GLY A 1 88 ? 1.178 3.305 -20.625 1 34.5 88 GLY A C 1
ATOM 693 O O . GLY A 1 88 ? 0.212 2.6 -20.312 1 34.5 88 GLY A O 1
ATOM 694 N N . MET B 1 1 ? 13.32 -27.922 -4.93 1 75.25 1 MET B N 1
ATOM 695 C CA . MET B 1 1 ? 12.008 -27.469 -4.477 1 75.25 1 MET B CA 1
ATOM 696 C C . MET B 1 1 ? 12.078 -26.031 -3.953 1 75.25 1 MET B C 1
ATOM 698 O O . MET B 1 1 ? 12.922 -25.719 -3.117 1 75.25 1 MET B O 1
ATOM 702 N N . VAL B 1 2 ? 11.461 -25.188 -4.648 1 89.62 2 VAL B N 1
ATOM 703 C CA . VAL B 1 2 ? 11.547 -23.797 -4.195 1 89.62 2 VAL B CA 1
ATOM 704 C C . VAL B 1 2 ? 10.773 -23.625 -2.891 1 89.62 2 VAL B C 1
ATOM 706 O O . VAL B 1 2 ? 9.594 -23.969 -2.814 1 89.62 2 VAL B O 1
ATOM 709 N N . PRO B 1 3 ? 11.453 -23.344 -1.874 1 96 3 PRO B N 1
ATOM 710 C CA . PRO B 1 3 ? 10.766 -23.188 -0.588 1 96 3 PRO B CA 1
ATOM 711 C C . PRO B 1 3 ? 9.641 -22.156 -0.632 1 96 3 PRO B C 1
ATOM 713 O O . PRO B 1 3 ? 9.656 -21.266 -1.479 1 96 3 PRO B O 1
ATOM 716 N N . HIS B 1 4 ? 8.656 -22.406 0.216 1 97.12 4 HIS B N 1
ATOM 717 C CA . HIS B 1 4 ? 7.539 -21.469 0.312 1 97.12 4 HIS B CA 1
ATOM 718 C C . HIS B 1 4 ? 7.789 -20.438 1.401 1 97.12 4 HIS B C 1
ATOM 720 O O . HIS B 1 4 ? 8.609 -20.641 2.293 1 97.12 4 HIS B O 1
ATOM 726 N N . CYS B 1 5 ? 7.129 -19.297 1.248 1 97.69 5 CYS B N 1
ATOM 727 C CA . CYS B 1 5 ? 7.141 -18.281 2.297 1 97.69 5 CYS B CA 1
ATOM 728 C C . CYS B 1 5 ? 5.766 -17.641 2.451 1 97.69 5 CYS B C 1
ATOM 730 O O . CYS B 1 5 ? 4.934 -17.719 1.544 1 97.69 5 CYS B O 1
ATOM 732 N N . GLN B 1 6 ? 5.613 -17.062 3.617 1 97.69 6 GLN B N 1
ATOM 733 C CA . GLN B 1 6 ? 4.395 -16.297 3.861 1 97.69 6 GLN B CA 1
ATOM 734 C C . GLN B 1 6 ? 4.582 -14.828 3.506 1 97.69 6 GLN B C 1
ATOM 736 O O . GLN B 1 6 ? 5.551 -14.203 3.939 1 97.69 6 GLN B O 1
ATOM 741 N N . VAL B 1 7 ? 3.637 -14.344 2.705 1 96.88 7 VAL B N 1
ATOM 742 C CA . VAL B 1 7 ? 3.668 -12.922 2.379 1 96.88 7 VAL B CA 1
ATOM 743 C C . VAL B 1 7 ? 2.312 -12.289 2.688 1 96.88 7 VAL B C 1
ATOM 745 O O . VAL B 1 7 ? 1.298 -12.984 2.76 1 96.88 7 VAL B O 1
ATOM 748 N N . GLU B 1 8 ? 2.363 -10.984 2.979 1 96.38 8 GLU B N 1
ATOM 749 C CA . GLU B 1 8 ? 1.132 -10.227 3.18 1 96.38 8 GLU B CA 1
ATOM 750 C C . GLU B 1 8 ? 0.692 -9.539 1.891 1 96.38 8 GLU B C 1
ATOM 752 O O . GLU B 1 8 ? 1.465 -8.789 1.284 1 96.38 8 GLU B O 1
ATOM 757 N N . VAL B 1 9 ? -0.512 -9.844 1.439 1 97.19 9 VAL B N 1
ATOM 758 C CA . VAL B 1 9 ? -1.077 -9.195 0.261 1 97.19 9 VAL B CA 1
ATOM 759 C C . VAL B 1 9 ? -2 -8.055 0.691 1 97.19 9 VAL B C 1
ATOM 761 O O . VAL B 1 9 ? -2.889 -8.25 1.524 1 97.19 9 VAL B O 1
ATOM 764 N N . LEU B 1 10 ? -1.733 -6.898 0.189 1 96.12 10 LEU B N 1
ATOM 765 C CA . LEU B 1 10 ? -2.566 -5.723 0.418 1 96.12 10 LEU B CA 1
ATOM 766 C C . LEU B 1 10 ? -3.373 -5.379 -0.829 1 96.12 10 LEU B C 1
ATOM 768 O O . LEU B 1 10 ? -2.807 -5.191 -1.908 1 96.12 10 LEU B O 1
ATOM 772 N N . TYR B 1 11 ? -4.715 -5.32 -0.696 1 96.38 11 TYR B N 1
ATOM 773 C CA . TYR B 1 11 ? -5.598 -4.965 -1.798 1 96.38 11 TYR B CA 1
ATOM 774 C C . TYR B 1 11 ? -6.082 -3.525 -1.664 1 96.38 11 TYR B C 1
ATOM 776 O O . TYR B 1 11 ? -6.691 -3.16 -0.656 1 96.38 11 TYR B O 1
ATOM 784 N N . PHE B 1 12 ? -5.867 -2.762 -2.699 1 94.12 12 PHE B N 1
ATOM 785 C CA . PHE B 1 12 ? -6.289 -1.368 -2.631 1 94.12 12 PHE B CA 1
ATOM 786 C C . PHE B 1 12 ? -7.527 -1.134 -3.486 1 94.12 12 PHE B C 1
ATOM 788 O O . PHE B 1 12 ? -7.707 -1.783 -4.52 1 94.12 12 PHE B O 1
ATOM 795 N N . ALA B 1 13 ? -8.328 -0.181 -3.037 1 91.56 13 ALA B N 1
ATOM 796 C CA . ALA B 1 13 ? -9.492 0.34 -3.752 1 91.56 13 ALA B CA 1
ATOM 797 C C . ALA B 1 13 ? -10.305 -0.791 -4.371 1 91.56 13 ALA B C 1
ATOM 799 O O . ALA B 1 13 ? -10.75 -1.699 -3.666 1 91.56 13 ALA B O 1
ATOM 800 N N . LYS B 1 14 ? -10.508 -0.849 -5.66 1 92.12 14 LYS B N 1
ATOM 801 C CA . LYS B 1 14 ? -11.375 -1.818 -6.324 1 92.12 14 LYS B CA 1
ATOM 802 C C . LYS B 1 14 ? -10.883 -3.244 -6.09 1 92.12 14 LYS B C 1
ATOM 804 O O . LYS B 1 14 ? -11.68 -4.176 -5.996 1 92.12 14 LYS B O 1
ATOM 809 N N . ASN B 1 15 ? -9.562 -3.459 -5.957 1 94.38 15 ASN B N 1
ATOM 810 C CA . ASN B 1 15 ? -9.023 -4.789 -5.688 1 94.38 15 ASN B CA 1
ATOM 811 C C . ASN B 1 15 ? -9.5 -5.324 -4.34 1 94.38 15 ASN B C 1
ATOM 813 O O . ASN B 1 15 ? -9.812 -6.512 -4.215 1 94.38 15 ASN B O 1
ATOM 817 N N . ALA B 1 16 ? -9.57 -4.438 -3.396 1 95.44 16 ALA B N 1
ATOM 818 C CA . ALA B 1 16 ? -10.078 -4.824 -2.08 1 95.44 16 ALA B CA 1
ATOM 819 C C . ALA B 1 16 ? -11.555 -5.199 -2.148 1 95.44 16 ALA B C 1
ATOM 821 O O . ALA B 1 16 ? -11.984 -6.164 -1.515 1 95.44 16 ALA B O 1
ATOM 822 N N . GLU B 1 17 ? -12.297 -4.43 -2.887 1 95.12 17 GLU B N 1
ATOM 823 C CA . GLU B 1 17 ? -13.727 -4.699 -3.043 1 95.12 17 GLU B CA 1
ATOM 824 C C . GLU B 1 17 ? -13.961 -6.078 -3.648 1 95.12 17 GLU B C 1
ATOM 826 O O . GLU B 1 17 ? -14.805 -6.836 -3.166 1 95.12 17 GLU B O 1
ATOM 831 N N . ILE B 1 18 ? -13.203 -6.371 -4.598 1 95.62 18 ILE B N 1
ATOM 832 C CA . ILE B 1 18 ? -13.375 -7.621 -5.332 1 95.62 18 ILE B CA 1
ATOM 833 C C . ILE B 1 18 ? -12.898 -8.789 -4.469 1 95.62 18 ILE B C 1
ATOM 835 O O . ILE B 1 18 ? -13.562 -9.828 -4.402 1 95.62 18 ILE B O 1
ATOM 839 N N . ALA B 1 19 ? -11.727 -8.648 -3.805 1 96.8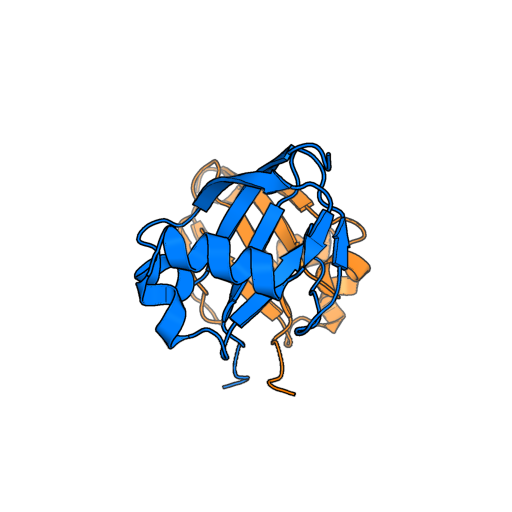8 19 ALA B N 1
ATOM 840 C CA . ALA B 1 19 ? -11.18 -9.703 -2.959 1 96.88 19 ALA B CA 1
ATOM 841 C C . ALA B 1 19 ? -12.031 -9.914 -1.711 1 96.88 19 ALA B C 1
ATOM 843 O O . ALA B 1 19 ? -12.008 -10.984 -1.105 1 96.88 19 ALA B O 1
ATOM 844 N N . GLY B 1 20 ? -12.75 -8.812 -1.34 1 96.81 20 GLY B N 1
ATOM 845 C CA . GLY B 1 20 ? -13.578 -8.883 -0.145 1 96.81 20 GLY B CA 1
ATOM 846 C C . GLY B 1 20 ? -12.781 -8.734 1.139 1 96.81 20 GLY B C 1
ATOM 847 O O . GLY B 1 20 ? -13.312 -8.938 2.232 1 96.81 20 GLY B O 1
ATOM 848 N N . VAL B 1 21 ? -11.492 -8.57 1.03 1 96.31 21 VAL B N 1
ATOM 849 C CA . VAL B 1 21 ? -10.578 -8.32 2.146 1 96.31 21 VAL B CA 1
ATOM 850 C C . VAL B 1 21 ? -9.594 -7.219 1.772 1 96.31 21 VAL B C 1
ATOM 852 O O . VAL B 1 21 ? -9.289 -7.02 0.594 1 96.31 21 VAL B O 1
ATOM 855 N N . ARG B 1 22 ? -9.141 -6.504 2.719 1 94 22 ARG B N 1
ATOM 856 C CA . ARG B 1 22 ? -8.141 -5.469 2.479 1 94 22 ARG B CA 1
ATOM 857 C C . ARG B 1 22 ? -6.73 -6.055 2.482 1 94 22 ARG B C 1
ATOM 859 O O . ARG B 1 22 ? -5.832 -5.531 1.823 1 94 22 ARG B O 1
ATOM 866 N N . SER B 1 23 ? -6.598 -7.09 3.252 1 95.75 23 SER B N 1
ATOM 867 C CA . SER B 1 23 ? -5.305 -7.758 3.291 1 95.75 23 SER B CA 1
ATOM 868 C C . SER B 1 23 ? -5.453 -9.227 3.686 1 95.75 23 SER B C 1
ATOM 870 O O . SER B 1 23 ? -6.449 -9.609 4.297 1 95.75 23 SER B O 1
ATOM 872 N N . GLU B 1 24 ? -4.516 -10.055 3.359 1 97.44 24 GLU B N 1
ATOM 873 C CA . GLU B 1 24 ? -4.438 -11.445 3.783 1 97.44 24 GLU B CA 1
ATOM 874 C C . GLU B 1 24 ? -3.008 -11.977 3.674 1 97.44 24 GLU B C 1
ATOM 876 O O . GLU B 1 24 ? -2.225 -11.5 2.85 1 97.44 24 GLU B O 1
ATOM 881 N N . THR B 1 25 ? -2.721 -12.914 4.539 1 97.75 25 THR B N 1
ATOM 882 C CA . THR B 1 25 ? -1.446 -13.625 4.465 1 97.75 25 THR B CA 1
ATOM 883 C C . THR B 1 25 ? -1.573 -14.883 3.621 1 97.75 25 THR B C 1
ATOM 885 O O . THR B 1 25 ? -2.482 -15.688 3.832 1 97.75 25 THR B O 1
ATOM 888 N N . ILE B 1 26 ? -0.679 -15.086 2.701 1 97.69 26 ILE B N 1
ATOM 889 C CA . ILE B 1 26 ? -0.735 -16.281 1.873 1 97.69 26 ILE B CA 1
ATOM 890 C C . ILE B 1 26 ? 0.641 -16.953 1.825 1 97.69 26 ILE B C 1
ATOM 892 O O . ILE B 1 26 ? 1.657 -16.297 2.08 1 97.69 26 ILE B O 1
ATOM 896 N N . SER B 1 27 ? 0.682 -18.25 1.48 1 98 27 SER B N 1
ATOM 897 C CA . SER B 1 27 ? 1.902 -19.016 1.285 1 98 27 SER B CA 1
ATOM 898 C C . SER B 1 27 ? 2.197 -19.219 -0.197 1 98 27 SER B C 1
ATOM 900 O O . SER B 1 27 ? 1.364 -19.75 -0.933 1 98 27 SER B O 1
ATOM 902 N N . VAL B 1 28 ? 3.369 -18.734 -0.65 1 97.06 28 VAL B N 1
ATOM 903 C CA . VAL B 1 28 ? 3.748 -18.844 -2.055 1 97.06 28 VAL B CA 1
ATOM 904 C C . VAL B 1 28 ? 5.211 -19.266 -2.16 1 97.06 28 VAL B C 1
ATOM 906 O O . VAL B 1 28 ? 5.992 -19.078 -1.225 1 97.06 28 VAL B O 1
ATOM 909 N N . PRO B 1 29 ? 5.555 -19.922 -3.375 1 97.31 29 PRO B N 1
ATOM 910 C CA . PRO B 1 29 ? 6.98 -20.172 -3.576 1 97.31 29 PRO B CA 1
ATOM 911 C C . PRO B 1 29 ? 7.82 -18.891 -3.537 1 97.31 29 PRO B C 1
ATOM 913 O O . PRO B 1 29 ? 7.383 -17.844 -4.02 1 97.31 29 PRO B O 1
ATOM 916 N N . GLN B 1 30 ? 9.016 -18.953 -2.998 1 97.56 30 GLN B N 1
ATOM 917 C CA . GLN B 1 30 ? 9.906 -17.797 -2.875 1 97.56 30 GLN B CA 1
ATOM 918 C C . GLN B 1 30 ? 10.352 -17.297 -4.246 1 97.56 30 GLN B C 1
ATOM 920 O O . GLN B 1 30 ? 10.703 -16.125 -4.398 1 97.56 30 GLN B O 1
ATOM 925 N N . GLU B 1 31 ? 10.398 -18.172 -5.168 1 96.62 31 GLU B N 1
ATOM 926 C CA . GLU B 1 31 ? 10.625 -17.844 -6.57 1 96.62 31 GLU B CA 1
ATOM 927 C C . GLU B 1 31 ? 9.367 -18.094 -7.402 1 96.62 31 GLU B C 1
ATOM 929 O O . GLU B 1 31 ? 8.961 -19.234 -7.578 1 96.62 31 GLU B O 1
ATOM 934 N N . ILE B 1 32 ? 8.82 -17 -7.895 1 95.12 32 ILE B N 1
ATOM 935 C CA . ILE B 1 32 ? 7.539 -17.125 -8.578 1 95.12 32 ILE B CA 1
ATOM 936 C C . ILE B 1 32 ? 7.402 -16.047 -9.641 1 95.12 32 ILE B C 1
ATOM 938 O O . ILE B 1 32 ? 7.809 -14.898 -9.422 1 95.12 32 ILE B O 1
ATOM 942 N N . LYS B 1 33 ? 6.812 -16.406 -10.781 1 93.44 33 LYS B N 1
ATOM 943 C CA . LYS B 1 33 ? 6.539 -15.414 -11.812 1 93.44 33 LYS B CA 1
ATOM 944 C C . LYS B 1 33 ? 5.312 -14.578 -11.461 1 93.44 33 LYS B C 1
ATOM 946 O O . LYS B 1 33 ? 4.367 -15.078 -10.852 1 93.44 33 LYS B O 1
ATOM 951 N N . VAL B 1 34 ? 5.312 -13.32 -11.898 1 92.5 34 VAL B N 1
ATOM 952 C CA . VAL B 1 34 ? 4.211 -12.398 -11.633 1 92.5 34 VAL B CA 1
ATOM 953 C C . VAL B 1 34 ? 2.896 -13.023 -12.094 1 92.5 34 VAL B C 1
ATOM 955 O O . VAL B 1 34 ? 1.889 -12.961 -11.391 1 92.5 34 VAL B O 1
ATOM 958 N N . LEU B 1 35 ? 2.945 -13.641 -13.297 1 91.25 35 LEU B N 1
ATOM 959 C CA . LEU B 1 35 ? 1.747 -14.266 -13.852 1 91.25 35 LEU B CA 1
ATOM 960 C C . LEU B 1 35 ? 1.257 -15.391 -12.953 1 91.25 35 LEU B C 1
ATOM 962 O O . LEU B 1 35 ? 0.054 -15.523 -12.719 1 91.25 35 LEU B O 1
ATOM 966 N N . GLN B 1 36 ? 2.162 -16.203 -12.484 1 93.5 36 GLN B N 1
ATOM 967 C CA . GLN B 1 36 ? 1.805 -17.297 -11.586 1 93.5 36 GLN B CA 1
ATOM 968 C C . GLN B 1 36 ? 1.245 -16.766 -10.273 1 93.5 36 GLN B C 1
ATOM 970 O O . GLN B 1 36 ? 0.315 -17.359 -9.711 1 93.5 36 GLN B O 1
ATOM 975 N N . LEU B 1 37 ? 1.854 -15.734 -9.781 1 94.81 37 LEU B N 1
ATOM 976 C CA . LEU B 1 37 ? 1.373 -15.102 -8.555 1 94.81 37 LEU B CA 1
ATOM 977 C C . LEU B 1 37 ? -0.054 -14.594 -8.727 1 94.81 37 LEU B C 1
ATOM 979 O O . LEU B 1 37 ? -0.901 -14.797 -7.855 1 94.81 37 LEU B O 1
ATOM 983 N N . TRP B 1 38 ? -0.317 -13.992 -9.836 1 93.38 38 TRP B N 1
ATOM 984 C CA . TRP B 1 38 ? -1.669 -13.523 -10.125 1 93.38 38 TRP B CA 1
ATOM 985 C C . TRP B 1 38 ? -2.652 -14.688 -10.156 1 93.38 38 TRP B C 1
ATOM 987 O O . TRP B 1 38 ? -3.756 -14.594 -9.617 1 93.38 38 TRP B O 1
ATOM 997 N N . ASN B 1 39 ? -2.234 -15.742 -10.781 1 94.94 39 ASN B N 1
ATOM 998 C CA . ASN B 1 39 ? -3.096 -16.922 -10.836 1 94.94 39 ASN B CA 1
ATOM 999 C C . ASN B 1 39 ? -3.451 -17.422 -9.438 1 94.94 39 ASN B C 1
ATOM 1001 O O . ASN B 1 39 ? -4.582 -17.844 -9.195 1 94.94 39 ASN B O 1
ATOM 1005 N N . GLU B 1 40 ? -2.469 -17.406 -8.547 1 96.19 40 GLU B N 1
ATOM 1006 C CA . GLU B 1 40 ? -2.717 -17.797 -7.156 1 96.19 40 GLU B CA 1
ATOM 1007 C C . GLU B 1 40 ? -3.779 -16.906 -6.52 1 96.19 40 GLU B C 1
ATOM 1009 O O . GLU B 1 40 ? -4.676 -17.391 -5.832 1 96.19 40 GLU B O 1
ATOM 1014 N N . LEU B 1 41 ? -3.701 -15.609 -6.77 1 96.81 41 LEU B N 1
ATOM 1015 C CA . LEU B 1 41 ? -4.652 -14.656 -6.207 1 96.81 41 LEU B CA 1
ATOM 1016 C C . LEU B 1 41 ? -6.035 -14.836 -6.824 1 96.81 41 LEU B C 1
ATOM 1018 O O . LEU B 1 41 ? -7.047 -14.734 -6.129 1 96.81 41 LEU B O 1
ATOM 1022 N N . GLU B 1 42 ? -6.062 -15.094 -8.07 1 96.81 42 GLU B N 1
ATOM 1023 C CA . GLU B 1 42 ? -7.328 -15.344 -8.758 1 96.81 42 GLU B CA 1
ATOM 1024 C C . GLU B 1 42 ? -8.031 -16.578 -8.195 1 96.81 42 GLU B C 1
ATOM 1026 O O . GLU B 1 42 ? -9.258 -16.609 -8.117 1 96.81 42 GLU B O 1
ATOM 1031 N N . THR B 1 43 ? -7.219 -17.578 -7.961 1 97.44 43 THR B N 1
ATOM 1032 C CA . THR B 1 43 ? -7.777 -18.797 -7.387 1 97.44 43 THR B CA 1
ATOM 1033 C C . THR B 1 43 ? -8.438 -18.516 -6.043 1 97.44 43 THR B C 1
ATOM 1035 O O . THR B 1 43 ? -9.5 -19.062 -5.734 1 97.44 43 THR B O 1
ATOM 1038 N N . ARG B 1 44 ? -7.887 -17.688 -5.266 1 97.19 44 ARG B N 1
ATOM 1039 C CA . ARG B 1 44 ? -8.414 -17.328 -3.953 1 97.19 44 ARG B CA 1
ATOM 1040 C C . ARG B 1 44 ? -9.617 -16.391 -4.082 1 97.19 44 ARG B C 1
ATOM 1042 O O . ARG B 1 44 ? -10.555 -16.484 -3.293 1 97.19 44 ARG B O 1
ATOM 1049 N N . HIS B 1 45 ? -9.5 -15.469 -5.035 1 98.06 45 HIS B N 1
ATOM 1050 C CA . HIS B 1 45 ? -10.539 -14.484 -5.309 1 98.06 45 HIS B CA 1
ATOM 1051 C C . HIS B 1 45 ? -10.859 -14.422 -6.797 1 98.06 45 HIS B C 1
ATOM 1053 O O . HIS B 1 45 ? -10.359 -13.555 -7.512 1 98.06 45 HIS B O 1
ATOM 1059 N N . PRO B 1 46 ? -11.695 -15.289 -7.328 1 97.56 46 PRO B N 1
ATOM 1060 C CA . PRO B 1 46 ? -11.945 -15.445 -8.766 1 97.56 46 PRO B CA 1
ATOM 1061 C C . PRO B 1 46 ? -12.344 -14.133 -9.438 1 97.56 46 PRO B C 1
ATOM 1063 O O . PRO B 1 46 ? -12.078 -13.938 -10.625 1 97.56 46 PRO B O 1
ATOM 1066 N N . GLY B 1 47 ? -12.977 -13.164 -8.766 1 96.81 47 GLY B N 1
ATOM 1067 C CA . GLY B 1 47 ? -13.359 -11.875 -9.32 1 96.81 47 GLY B CA 1
ATOM 1068 C C . GLY B 1 47 ? -12.18 -11.07 -9.82 1 96.81 47 GLY B C 1
ATOM 1069 O O . GLY B 1 47 ? -12.344 -10.172 -10.648 1 96.81 47 GLY B O 1
ATOM 1070 N N . LEU B 1 48 ? -11.031 -11.344 -9.336 1 96.38 48 LEU B N 1
ATOM 1071 C CA . LEU B 1 48 ? -9.836 -10.617 -9.75 1 96.38 48 LEU B CA 1
ATOM 1072 C C . LEU B 1 48 ? -9.539 -10.859 -11.227 1 96.38 48 LEU B C 1
ATOM 1074 O O . LEU B 1 48 ? -8.82 -10.07 -11.859 1 96.38 48 LEU B O 1
ATOM 1078 N N . ALA B 1 49 ? -10.008 -11.914 -11.766 1 94.94 49 ALA B N 1
ATOM 1079 C CA . ALA B 1 49 ? -9.812 -12.227 -13.18 1 94.94 49 ALA B CA 1
ATOM 1080 C C . ALA B 1 49 ? -10.32 -11.102 -14.07 1 94.94 49 ALA B C 1
ATOM 1082 O O . ALA B 1 49 ? -9.758 -10.844 -15.141 1 94.94 49 ALA B O 1
ATOM 1083 N N . ASP B 1 50 ? -11.281 -10.328 -13.648 1 93.31 50 ASP B N 1
ATOM 1084 C CA . ASP B 1 50 ? -11.938 -9.297 -14.438 1 93.31 50 ASP B CA 1
ATOM 1085 C C . ASP B 1 50 ? -11.055 -8.055 -14.57 1 93.31 50 ASP B C 1
ATOM 1087 O O . ASP B 1 50 ? -11.289 -7.215 -15.445 1 93.31 50 ASP B O 1
ATOM 1091 N N . ILE B 1 51 ? -10.047 -7.969 -13.711 1 90.06 51 ILE B N 1
ATOM 1092 C CA . ILE B 1 51 ? -9.258 -6.742 -13.711 1 90.06 51 ILE B CA 1
ATOM 1093 C C . ILE B 1 51 ? -7.781 -7.078 -13.867 1 90.06 51 ILE B C 1
ATOM 1095 O O . ILE B 1 51 ? -6.914 -6.324 -13.43 1 90.06 51 ILE B O 1
ATOM 1099 N N . LYS B 1 52 ? -7.469 -8.164 -14.414 1 87.81 52 LYS B N 1
ATOM 1100 C CA . LYS B 1 52 ? -6.105 -8.672 -14.562 1 87.81 52 LYS B CA 1
ATOM 1101 C C . LYS B 1 52 ? -5.234 -7.672 -15.32 1 87.81 52 LYS B C 1
ATOM 1103 O O . LYS B 1 52 ? -4.039 -7.543 -15.039 1 87.81 52 LYS B O 1
ATOM 1108 N N . ASN B 1 53 ? -5.859 -6.906 -16.188 1 85.69 53 ASN B N 1
ATOM 1109 C CA . ASN B 1 53 ? -5.113 -5.965 -17.016 1 85.69 53 ASN B CA 1
AT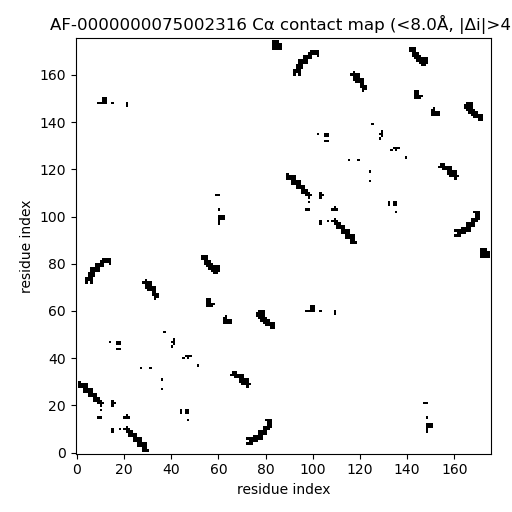OM 1110 C C . ASN B 1 53 ? -5.148 -4.555 -16.438 1 85.69 53 ASN B C 1
ATOM 1112 O O . ASN B 1 53 ? -4.652 -3.611 -17.062 1 85.69 53 ASN B O 1
ATOM 1116 N N . GLN B 1 54 ? -5.617 -4.398 -15.297 1 85.94 54 GLN B N 1
ATOM 1117 C CA . GLN B 1 54 ? -5.812 -3.09 -14.688 1 85.94 54 GLN B CA 1
ATOM 1118 C C . GLN B 1 54 ? -5.277 -3.068 -13.258 1 85.94 54 GLN B C 1
ATOM 1120 O O . GLN B 1 54 ? -5.941 -2.568 -12.344 1 85.94 54 GLN B O 1
ATOM 1125 N N . VAL B 1 55 ? -4.148 -3.738 -13.148 1 88.44 55 VAL B N 1
ATOM 1126 C CA . VAL B 1 55 ? -3.594 -3.799 -11.797 1 88.44 55 VAL B CA 1
ATOM 1127 C C . VAL B 1 55 ? -2.096 -3.508 -11.844 1 88.44 55 VAL B C 1
ATOM 1129 O O . VAL B 1 55 ? -1.433 -3.781 -12.844 1 88.44 55 VAL B O 1
ATOM 1132 N N . ILE B 1 56 ? -1.677 -2.939 -10.812 1 88.31 56 ILE B N 1
ATOM 1133 C CA . ILE B 1 56 ? -0.255 -2.723 -10.57 1 88.31 56 ILE B CA 1
ATOM 1134 C C . ILE B 1 56 ? 0.18 -3.5 -9.328 1 88.31 56 ILE B C 1
ATOM 1136 O O . ILE B 1 56 ? -0.528 -3.516 -8.32 1 88.31 56 ILE B O 1
ATOM 1140 N N . PHE B 1 57 ? 1.312 -4.148 -9.492 1 90.88 57 PHE B N 1
ATOM 1141 C CA . PHE B 1 57 ? 1.901 -4.871 -8.367 1 90.88 57 PHE B CA 1
ATOM 1142 C C . PHE B 1 57 ? 3.068 -4.09 -7.777 1 90.88 57 PHE B C 1
ATOM 1144 O O . PHE B 1 57 ? 3.873 -3.516 -8.508 1 90.88 57 PHE B O 1
ATOM 1151 N N . ALA B 1 58 ? 3.127 -4.137 -6.488 1 92.62 58 ALA B N 1
ATOM 1152 C CA . ALA B 1 58 ? 4.312 -3.645 -5.793 1 92.62 58 ALA B CA 1
ATOM 1153 C C . ALA B 1 58 ? 4.789 -4.648 -4.746 1 92.62 58 ALA B C 1
ATOM 1155 O O . ALA B 1 58 ? 3.984 -5.203 -3.996 1 92.62 58 ALA B O 1
ATOM 1156 N N . ILE B 1 59 ? 6.094 -4.848 -4.707 1 92.44 59 ILE B N 1
ATOM 1157 C CA . ILE B 1 59 ? 6.73 -5.641 -3.66 1 92.44 59 ILE B CA 1
ATOM 1158 C C . ILE B 1 59 ? 7.582 -4.738 -2.775 1 92.44 59 ILE B C 1
ATOM 1160 O O . ILE B 1 59 ? 8.422 -3.98 -3.273 1 92.44 59 ILE B O 1
ATOM 1164 N N . ARG B 1 60 ? 7.359 -4.816 -1.561 1 90.62 60 ARG B N 1
ATOM 1165 C CA . ARG B 1 60 ? 8.062 -3.943 -0.624 1 90.62 60 ARG B CA 1
ATOM 1166 C C . ARG B 1 60 ? 8.039 -2.496 -1.104 1 90.62 60 ARG B C 1
ATOM 1168 O O . ARG B 1 60 ? 9.086 -1.839 -1.152 1 90.62 60 ARG B O 1
ATOM 1175 N N . GLN B 1 61 ? 6.906 -2.104 -1.604 1 90.44 61 GLN B N 1
ATOM 1176 C CA . GLN B 1 61 ? 6.598 -0.734 -2.002 1 90.44 61 GLN B CA 1
ATOM 1177 C C . GLN B 1 61 ? 7.359 -0.341 -3.264 1 90.44 61 GLN B C 1
ATOM 1179 O O . GLN B 1 61 ? 7.453 0.843 -3.596 1 90.44 61 GLN B O 1
ATOM 1184 N N . GLU B 1 62 ? 7.859 -1.345 -3.953 1 89.69 62 GLU B N 1
ATOM 1185 C CA . GLU B 1 62 ? 8.438 -1.13 -5.273 1 89.69 62 GLU B CA 1
ATOM 1186 C C . GLU B 1 62 ? 7.566 -1.746 -6.367 1 89.69 62 GLU B C 1
ATOM 1188 O O . GLU B 1 62 ? 7.18 -2.914 -6.273 1 89.69 62 GLU B O 1
ATOM 1193 N N . TYR B 1 63 ? 7.238 -0.897 -7.43 1 89 63 TYR B N 1
ATOM 1194 C CA . TYR B 1 63 ? 6.367 -1.383 -8.5 1 89 63 TYR B CA 1
ATOM 1195 C C . TYR B 1 63 ? 7.074 -2.438 -9.336 1 89 63 TYR B C 1
ATOM 1197 O O . TYR B 1 63 ? 8.266 -2.305 -9.641 1 89 63 TYR B O 1
ATOM 1205 N N . VAL B 1 64 ? 6.289 -3.422 -9.602 1 87.88 64 VAL B N 1
ATOM 1206 C CA . VAL B 1 64 ? 6.805 -4.5 -10.438 1 87.88 64 VAL B CA 1
ATOM 1207 C C . VAL B 1 64 ? 6.211 -4.398 -11.836 1 87.88 64 VAL B C 1
ATOM 1209 O O . VAL B 1 64 ? 5.031 -4.074 -12 1 87.88 64 VAL B O 1
ATOM 1212 N N . GLU B 1 65 ? 7.031 -4.562 -12.781 1 76.38 65 GLU B N 1
ATOM 1213 C CA . GLU B 1 65 ? 6.566 -4.574 -14.164 1 76.38 65 GLU B CA 1
ATOM 1214 C C . GLU B 1 65 ? 5.738 -5.824 -14.453 1 76.38 65 GLU B C 1
ATOM 1216 O O . GLU B 1 65 ? 5.953 -6.875 -13.844 1 76.38 65 GLU B O 1
ATOM 1221 N N . ARG B 1 66 ? 4.781 -5.539 -15.258 1 70.94 66 ARG B N 1
ATOM 1222 C CA . ARG B 1 66 ? 3.973 -6.664 -15.711 1 70.94 66 ARG B CA 1
ATOM 1223 C C . ARG B 1 66 ? 4.781 -7.594 -16.609 1 70.94 66 ARG B C 1
ATOM 1225 O O . ARG B 1 66 ? 5.848 -7.215 -17.094 1 70.94 66 ARG B O 1
ATOM 1232 N N . GLY B 1 67 ? 4.371 -8.859 -16.656 1 71.38 67 GLY B N 1
ATOM 1233 C CA . GLY B 1 67 ? 4.969 -9.828 -17.547 1 71.38 67 GLY B CA 1
ATOM 1234 C C . GLY B 1 67 ? 5.48 -11.062 -16.844 1 71.38 67 GLY B C 1
ATOM 1235 O O . GLY B 1 67 ? 4.844 -11.562 -15.914 1 71.38 67 GLY B O 1
ATOM 1236 N N . ASP B 1 68 ? 6.605 -11.492 -17.438 1 78.38 68 ASP B N 1
ATOM 1237 C CA . ASP B 1 68 ? 7.164 -12.766 -16.984 1 78.38 68 ASP B CA 1
ATOM 1238 C C . ASP B 1 68 ? 8.352 -12.539 -16.047 1 78.38 68 ASP B C 1
ATOM 1240 O O . ASP B 1 68 ? 9.227 -13.398 -15.93 1 78.38 68 ASP B O 1
ATOM 1244 N N . GLN B 1 69 ? 8.266 -11.484 -15.375 1 86.62 69 GLN B N 1
ATOM 1245 C CA . GLN B 1 69 ? 9.344 -11.211 -14.438 1 86.62 69 GLN B CA 1
ATOM 1246 C C . GLN B 1 69 ? 9.328 -12.195 -13.273 1 86.62 69 GLN B C 1
ATOM 1248 O O . GLN B 1 69 ? 8.266 -12.539 -12.758 1 86.62 69 GLN B O 1
ATOM 1253 N N . LEU B 1 70 ? 10.492 -12.711 -12.906 1 91.5 70 LEU B N 1
ATOM 1254 C CA . LEU B 1 70 ? 10.648 -13.594 -11.758 1 91.5 70 LEU B CA 1
ATOM 1255 C C . LEU B 1 70 ? 10.812 -12.789 -10.477 1 91.5 70 LEU B C 1
ATOM 1257 O O . LEU B 1 70 ? 11.672 -11.914 -10.391 1 91.5 70 LEU B O 1
ATOM 1261 N N . LEU B 1 71 ? 9.953 -13.109 -9.516 1 93 71 LEU B N 1
ATOM 1262 C CA . LEU B 1 71 ? 10 -12.438 -8.219 1 93 71 LEU B CA 1
ATOM 1263 C C . LEU B 1 71 ? 10.719 -13.297 -7.184 1 93 71 LEU B C 1
ATOM 1265 O O . LEU B 1 71 ? 10.547 -14.516 -7.164 1 93 71 LEU B O 1
ATOM 1269 N N . GLN B 1 72 ? 11.586 -12.656 -6.488 1 94.5 72 GLN B N 1
ATOM 1270 C CA . GLN B 1 72 ? 12.18 -13.273 -5.309 1 94.5 72 GLN B CA 1
ATOM 1271 C C . GLN B 1 72 ? 11.516 -12.773 -4.031 1 94.5 72 GLN B C 1
ATOM 1273 O O . GLN B 1 72 ? 11.766 -11.648 -3.598 1 94.5 72 GLN B O 1
ATOM 1278 N N . LEU B 1 73 ? 10.648 -13.586 -3.422 1 96.06 73 LEU B N 1
ATOM 1279 C CA . LEU B 1 73 ? 9.883 -13.195 -2.244 1 96.06 73 LEU B CA 1
ATOM 1280 C C . LEU B 1 73 ? 10.508 -13.766 -0.976 1 96.06 73 LEU B C 1
ATOM 1282 O O . LEU B 1 73 ? 11.102 -14.844 -1.003 1 96.06 73 LEU B O 1
ATOM 1286 N N . GLN B 1 74 ? 10.484 -13.016 0.038 1 95.25 74 GLN B N 1
ATOM 1287 C CA . GLN B 1 74 ? 10.953 -13.422 1.359 1 95.25 74 GLN B CA 1
ATOM 1288 C C . GLN B 1 74 ? 9.836 -13.312 2.395 1 95.25 74 GLN B C 1
ATOM 1290 O O . GLN B 1 74 ? 8.859 -12.578 2.195 1 95.25 74 GLN B O 1
ATOM 1295 N N . PRO B 1 75 ? 10.039 -14.094 3.459 1 95.12 75 PRO B N 1
ATOM 1296 C CA . PRO B 1 75 ? 9.055 -13.961 4.535 1 95.12 75 PRO B CA 1
ATOM 1297 C C . PRO B 1 75 ? 8.859 -12.516 4.992 1 95.12 75 PRO B C 1
ATOM 1299 O O . PRO B 1 75 ? 9.836 -11.789 5.168 1 95.12 75 PRO B O 1
ATOM 1302 N N . GLY B 1 76 ? 7.645 -12.141 5.105 1 90.12 76 GLY B N 1
ATOM 1303 C CA . GLY B 1 76 ? 7.355 -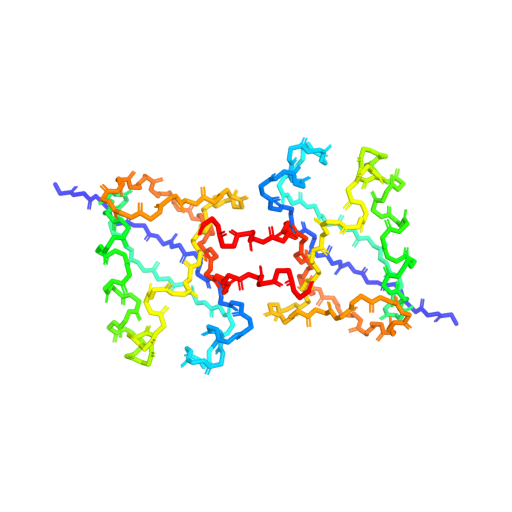10.812 5.625 1 90.12 76 GLY B CA 1
ATOM 1304 C C . GLY B 1 76 ? 7.207 -9.766 4.535 1 90.12 76 GLY B C 1
ATOM 1305 O O . GLY B 1 76 ? 6.793 -8.633 4.805 1 90.12 76 GLY B O 1
ATOM 1306 N N . ASN B 1 77 ? 7.523 -10.117 3.215 1 93.62 77 ASN B N 1
ATOM 1307 C CA . ASN B 1 77 ? 7.293 -9.164 2.131 1 93.62 77 ASN B CA 1
ATOM 1308 C C . ASN B 1 77 ? 5.82 -8.766 2.041 1 93.62 77 ASN B C 1
ATOM 1310 O O . ASN B 1 77 ? 4.938 -9.586 2.305 1 93.62 77 ASN B O 1
ATOM 1314 N N . GLU B 1 78 ? 5.688 -7.605 1.718 1 93.25 78 GLU B N 1
ATOM 1315 C CA . GLU B 1 78 ? 4.348 -7.121 1.403 1 93.25 78 GLU B CA 1
ATOM 1316 C C . GLU B 1 78 ? 4.145 -7 -0.104 1 93.25 78 GLU B C 1
ATOM 1318 O O . GLU B 1 78 ? 5.016 -6.488 -0.814 1 93.25 78 GLU B O 1
ATOM 1323 N N . LEU B 1 79 ? 3.068 -7.555 -0.528 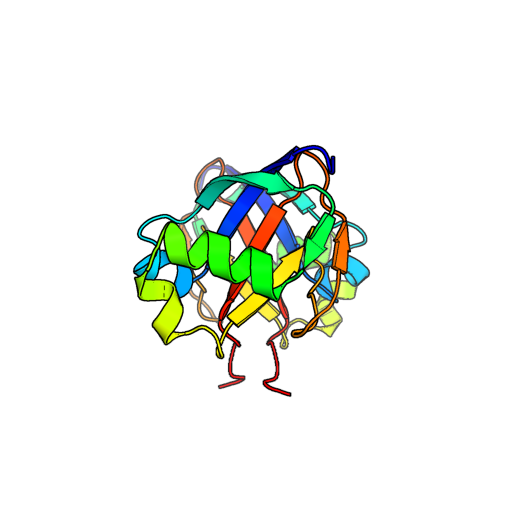1 95.31 79 LEU B N 1
ATOM 1324 C CA . LEU B 1 79 ? 2.629 -7.449 -1.916 1 95.31 79 LEU B CA 1
ATOM 1325 C C . LEU B 1 79 ? 1.393 -6.562 -2.027 1 95.31 79 LEU B C 1
ATOM 1327 O O . LEU B 1 79 ? 0.332 -6.902 -1.496 1 95.31 79 LEU B O 1
ATOM 1331 N N . ALA B 1 80 ? 1.538 -5.457 -2.674 1 95 80 ALA B N 1
ATOM 1332 C CA . ALA B 1 80 ? 0.417 -4.539 -2.854 1 95 80 ALA B CA 1
ATOM 1333 C C . ALA B 1 80 ? -0.171 -4.656 -4.258 1 95 80 ALA B C 1
ATOM 1335 O O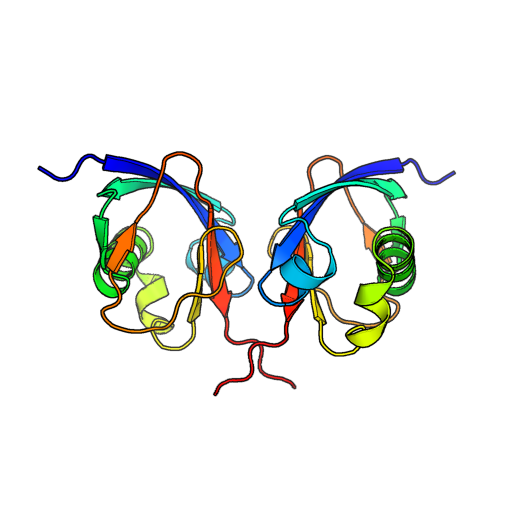 . ALA B 1 80 ? 0.566 -4.684 -5.246 1 95 80 ALA B O 1
ATOM 1336 N N . ILE B 1 81 ? -1.444 -4.75 -4.312 1 93.38 81 ILE B N 1
ATOM 1337 C CA . ILE B 1 81 ? -2.201 -4.793 -5.559 1 93.38 81 ILE B CA 1
ATOM 1338 C C . ILE B 1 81 ? -3.074 -3.545 -5.676 1 93.38 81 ILE B C 1
ATOM 1340 O O . ILE B 1 81 ? -4.02 -3.367 -4.902 1 93.38 81 ILE B O 1
ATOM 1344 N N . THR B 1 82 ? -2.742 -2.676 -6.598 1 91.12 82 THR B N 1
ATOM 1345 C CA . THR B 1 82 ? -3.432 -1.396 -6.715 1 91.12 82 THR B CA 1
ATOM 1346 C C . THR B 1 82 ? -3.924 -1.175 -8.141 1 91.12 82 THR B C 1
ATOM 1348 O O . THR B 1 82 ? -3.303 -1.645 -9.102 1 91.12 82 THR B O 1
ATOM 1351 N N . PRO B 1 83 ? -5.062 -0.582 -8.289 1 87.5 83 PRO B N 1
ATOM 1352 C CA . PRO B 1 83 ? -5.465 -0.207 -9.648 1 87.5 83 PRO B CA 1
ATOM 1353 C C . PRO B 1 83 ? -4.562 0.867 -10.25 1 87.5 83 PRO B C 1
ATOM 1355 O O . PRO B 1 83 ? -3.904 1.61 -9.523 1 87.5 83 PRO B O 1
ATOM 1358 N N . PRO B 1 84 ? -4.535 0.845 -11.648 1 79.88 84 PRO B N 1
ATOM 1359 C CA . PRO B 1 84 ? -3.826 1.958 -12.281 1 79.88 84 PRO B CA 1
ATOM 1360 C C . PRO B 1 84 ? -4.48 3.309 -12 1 79.88 84 PRO B C 1
ATOM 1362 O O . PRO B 1 84 ? -5.707 3.396 -11.898 1 79.88 84 PRO B O 1
ATOM 1365 N N . ILE B 1 85 ? -3.873 4.184 -11.211 1 64.44 85 ILE B N 1
ATOM 1366 C CA . ILE B 1 85 ? -4.488 5.461 -10.875 1 64.44 85 ILE B CA 1
ATOM 1367 C C . ILE B 1 85 ? -4.449 6.387 -12.094 1 64.44 85 ILE B C 1
ATOM 1369 O O . ILE B 1 85 ? -3.385 6.609 -12.68 1 64.44 85 ILE B O 1
ATOM 1373 N N . SER B 1 86 ? -5.555 6.328 -12.891 1 50.91 86 SER B N 1
ATOM 1374 C CA . SER B 1 86 ? -5.676 7.277 -13.992 1 50.91 86 SER B CA 1
ATOM 1375 C C . SER B 1 86 ? -5.539 8.711 -13.5 1 50.91 86 SER B C 1
ATOM 1377 O O . SER B 1 86 ? -5.945 9.031 -12.383 1 50.91 86 SER B O 1
ATOM 1379 N N . GLY B 1 87 ? -4.312 9.359 -13.734 1 44.53 87 GLY B N 1
ATOM 1380 C CA . GLY B 1 87 ? -4.465 10.805 -13.664 1 44.53 87 GLY B CA 1
ATOM 1381 C C . GLY B 1 87 ? -5.848 11.281 -14.062 1 44.53 87 GLY B C 1
ATOM 1382 O O . GLY B 1 87 ? -6.27 11.094 -15.203 1 44.53 87 GLY B O 1
ATOM 1383 N N . GLY B 1 88 ? -6.898 11.117 -13.297 1 34.09 88 GLY B N 1
ATOM 1384 C CA . GLY B 1 88 ? -7.895 12.055 -13.797 1 34.09 88 GLY B CA 1
ATOM 1385 C C . GLY B 1 88 ? -7.312 13.414 -14.141 1 34.09 88 GLY B C 1
ATOM 1386 O O . GLY B 1 88 ? -6.207 13.75 -13.711 1 34.09 88 GLY B O 1
#

pLDDT: mean 90.7, std 11.05, range [34.09, 98.12]

Secondary structure (DSSP, 8-state):
---EEEEEEEE-HHHHHHHTSSEEEEEEESEEEHHHHHHHHHHH-GGGGGGTTS-EEEETTEEE-SSSPEEE--TT-EEEEE------/---EEEEEEEE-HHHHHHHTSSEEEEEEESEEEHHHHHHHHHHH-GGGGGGTTS-EEEETTEEE-SSSPEEE--TT-EEEEE------

InterPro domains:
  IPR003749 Sulfur carrier ThiS/MoaD-like [PF02597] (9-88)
  IPR012675 Beta-grasp domain superfamily [G3DSA:3.10.20.30] (5-88)
  IPR016155 Molybdopterin synthase/thiamin biosynthesis sulphur carrier, beta-grasp [SSF54285] (6-88)
  IPR028887 Molybdopterin synthase sulfur carrier subunit, eukaryote [MF_03051] (6-88)
  IPR044672 Molybdopterin synthase sulfur carrier subunit [PTHR33359] (3-88)

Sequence (176 aa):
MVPHCQVEVLYFAKNAEIAGVRSETISVPQEIKVLQLWNELETRHPGLADIKNQVIFAIRQEYVERGDQLLQLQPGNELAITPPISGGMVPHCQVEVLYFAKNAEIAGVRSETISVPQEIKVLQLWNELETRHPGLADIKNQVIFAIRQEYVERGDQLLQLQPGNELAITPPISGG

Radius of gyration: 16.46 Å; Cα contacts (8 Å, |Δi|>4): 365; chains: 2; bounding box: 28×47×42 Å

Foldseek 3Di:
DQDKAKEKEAEDDVRCVQLVHRIDIDIDGQKDFPVRVQVVSCVSRVSCVVCVVFKWKDKQNHTDDDDGDIHGHDYYIYIYIYGDPPPD/DQDKAKEKEAEDDVRCVQLVHRIDIDIDGQKDFPVRVQVVSCVSRVSCVVCVVFKWKDKQNHTDDDDGDIHGHDYYIYIYIYGDPPPD

Organism: Octodon degus (NCBI:txid10160)

Nearest PDB structures (foldseek):
  5mpo-assembly1_A  TM=9.629E-01  e=5.414E-14  Homo sapiens
  6jc0-assembly1_A  TM=8.604E-01  e=2.656E-08  Mycolicibacterium smegmatis MC2 155
  6jbz-assembly1_D  TM=8.527E-01  e=1.810E-07  Mycobacterium tuberculosis
  1vjk-assembly1_A  TM=7.705E-01  e=8.295E-07  Pyrococcus furiosus
  4hro-assembly1_A  TM=8.331E-01  e=4.338E-06  Haloferax volcanii DS2